Protein AF-A0A1M2VE51-F1 (afdb_monomer_lite)

Organism: Trametes pubescens (NCBI:txid154538)

Secondary structure (DSSP, 8-state):
-------------------PPP----------HHHHHHHHHHHHHHHHHHHHH--TT-----SHHHHHHHHHHH-EEEE---TTS-SS-TTT--STTHHHHHHHHHHHTTSSEEEEPPHHHHHHHHH-TTTT-SS--

Structure (mmCIF, N/CA/C/O backbone):
data_AF-A0A1M2VE51-F1
#
_entry.id   AF-A0A1M2VE51-F1
#
loop_
_atom_site.group_PDB
_atom_site.id
_atom_site.type_symbol
_atom_site.label_atom_id
_atom_site.label_alt_id
_atom_site.label_comp_id
_atom_site.label_asym_id
_atom_site.label_entity_id
_atom_site.label_seq_id
_atom_site.pdbx_PDB_ins_code
_atom_site.Cartn_x
_atom_site.Cartn_y
_atom_site.Cartn_z
_atom_site.occupancy
_atom_site.B_iso_or_equiv
_atom_site.auth_seq_id
_atom_site.auth_comp_id
_atom_site.auth_asym_id
_atom_site.auth_atom_id
_atom_site.pdbx_PDB_model_num
ATOM 1 N N . MET A 1 1 ? -47.971 -8.324 19.251 1.00 44.25 1 MET A N 1
ATOM 2 C CA . MET A 1 1 ? -47.796 -8.110 17.798 1.00 44.25 1 MET A CA 1
ATOM 3 C C . MET A 1 1 ? -46.684 -7.088 17.633 1.00 44.25 1 MET A C 1
ATOM 5 O O . MET A 1 1 ? -46.779 -6.024 18.227 1.00 44.25 1 MET A O 1
ATOM 9 N N . PHE A 1 2 ? -45.580 -7.482 16.996 1.00 44.16 2 PHE A N 1
ATOM 10 C CA . PHE A 1 2 ? -44.311 -6.748 16.991 1.00 44.16 2 PHE A CA 1
ATOM 11 C C . PHE A 1 2 ? -44.353 -5.501 16.099 1.00 44.16 2 PHE A C 1
ATOM 13 O O . PHE A 1 2 ? -44.972 -5.502 15.038 1.00 44.16 2 PHE A O 1
ATOM 20 N N . THR A 1 3 ? -43.687 -4.449 16.567 1.00 45.34 3 THR A N 1
ATOM 21 C CA . THR A 1 3 ? -43.517 -3.147 15.922 1.00 45.34 3 THR A CA 1
ATOM 22 C C . THR A 1 3 ? -42.524 -3.244 14.761 1.00 45.34 3 THR A C 1
ATOM 24 O O . THR A 1 3 ? -41.437 -3.798 14.907 1.00 45.34 3 THR A O 1
ATOM 27 N N . VAL A 1 4 ? -42.876 -2.685 13.603 1.00 50.59 4 VAL A N 1
ATOM 28 C CA . VAL A 1 4 ? -41.972 -2.542 12.452 1.00 50.59 4 VAL A CA 1
ATOM 29 C C . VAL A 1 4 ? -41.678 -1.061 12.235 1.00 50.59 4 VAL A C 1
ATOM 31 O O . VAL A 1 4 ? -42.538 -0.303 11.798 1.00 50.59 4 VAL A O 1
ATOM 34 N N . ASN A 1 5 ? -40.458 -0.648 12.579 1.00 50.38 5 ASN A N 1
ATOM 35 C CA . ASN A 1 5 ? -39.910 0.659 12.222 1.00 50.38 5 ASN A CA 1
ATOM 36 C C . ASN A 1 5 ? -39.322 0.587 10.801 1.00 50.38 5 ASN A C 1
ATOM 38 O O . ASN A 1 5 ? -38.525 -0.318 10.536 1.00 50.38 5 ASN A O 1
ATOM 42 N N . PRO A 1 6 ? -39.651 1.520 9.892 1.00 54.62 6 PRO A N 1
ATOM 43 C CA . PRO A 1 6 ? -39.027 1.572 8.578 1.00 54.62 6 PRO A CA 1
ATOM 44 C C . PRO A 1 6 ? -37.626 2.188 8.689 1.00 54.62 6 PRO A C 1
ATOM 46 O O . PRO A 1 6 ? -37.465 3.370 8.988 1.00 54.62 6 PRO A O 1
ATOM 49 N N . ILE A 1 7 ? -36.601 1.369 8.450 1.00 56.41 7 ILE A N 1
ATOM 50 C CA . ILE A 1 7 ? -35.212 1.813 8.312 1.00 56.41 7 ILE A CA 1
ATOM 51 C C . ILE A 1 7 ? -35.114 2.634 7.023 1.00 56.41 7 ILE A C 1
ATOM 53 O O . ILE A 1 7 ? -35.288 2.113 5.921 1.00 56.41 7 ILE A O 1
ATOM 57 N N . THR A 1 8 ? -34.859 3.932 7.162 1.00 45.72 8 THR A N 1
ATOM 58 C CA . THR A 1 8 ? -34.607 4.844 6.049 1.00 45.72 8 THR A CA 1
ATOM 59 C C . THR A 1 8 ? -33.234 4.552 5.444 1.00 45.72 8 THR A C 1
ATOM 61 O O . THR A 1 8 ? -32.192 4.671 6.087 1.00 45.72 8 THR A O 1
ATOM 64 N N . PHE A 1 9 ? -33.242 4.133 4.182 1.00 46.59 9 PHE A N 1
ATOM 65 C CA . PHE A 1 9 ? -32.053 3.844 3.389 1.00 46.59 9 PHE A CA 1
ATOM 66 C C . PHE A 1 9 ? -31.463 5.167 2.878 1.00 46.59 9 PHE A C 1
ATOM 68 O O . PHE A 1 9 ? -32.032 5.803 1.991 1.00 46.59 9 PHE A O 1
ATOM 75 N N . ILE A 1 10 ? -30.351 5.617 3.460 1.00 47.06 10 ILE A N 1
ATOM 76 C CA . ILE A 1 10 ? -29.622 6.803 2.994 1.00 47.06 10 ILE A CA 1
ATOM 77 C C . ILE A 1 10 ? -28.635 6.344 1.909 1.00 47.06 10 ILE A C 1
ATOM 79 O O . ILE A 1 10 ? -27.739 5.556 2.218 1.00 47.06 10 ILE A O 1
ATOM 83 N N . PRO A 1 11 ? -28.746 6.805 0.649 1.00 40.50 11 PRO A N 1
ATOM 84 C CA . PRO A 1 11 ? -27.745 6.495 -0.361 1.00 40.50 11 PRO A CA 1
ATOM 85 C C . PRO A 1 11 ? -26.461 7.276 -0.054 1.00 40.50 11 PRO A C 1
ATOM 87 O O . PRO A 1 11 ? -26.451 8.507 -0.061 1.00 40.50 11 PRO A O 1
ATOM 90 N N . VAL A 1 12 ? -25.367 6.566 0.235 1.00 43.16 12 VAL A N 1
ATOM 91 C CA . VAL A 1 12 ? -24.054 7.190 0.429 1.00 43.16 12 VAL A CA 1
ATOM 92 C C . VAL A 1 12 ? -23.512 7.622 -0.938 1.00 43.16 12 VAL A C 1
ATOM 94 O O . VAL A 1 12 ? -23.242 6.812 -1.823 1.00 43.16 12 VAL A O 1
ATOM 97 N N . THR A 1 13 ? -23.420 8.931 -1.147 1.00 39.41 13 THR A N 1
ATOM 98 C CA . THR A 1 13 ? -22.946 9.532 -2.394 1.00 39.41 13 THR A CA 1
ATOM 99 C C . THR A 1 13 ? -21.464 9.218 -2.598 1.00 39.41 13 THR A C 1
ATOM 101 O O . THR A 1 13 ? -20.611 9.652 -1.819 1.00 39.41 13 THR A O 1
ATOM 104 N N . ALA A 1 14 ? -21.142 8.484 -3.663 1.00 43.34 14 ALA A N 1
ATOM 105 C CA . ALA A 1 14 ? -19.775 8.249 -4.107 1.00 43.34 14 ALA A CA 1
ATOM 106 C C . ALA A 1 14 ? -19.155 9.564 -4.614 1.00 43.34 14 ALA A C 1
ATOM 108 O O . ALA A 1 14 ? -19.394 9.992 -5.740 1.00 43.34 14 ALA A O 1
ATOM 109 N N . GLN A 1 15 ? -18.356 10.224 -3.775 1.00 41.69 15 GLN A N 1
ATOM 110 C CA . GLN A 1 15 ? -17.509 11.339 -4.199 1.00 41.69 15 GLN A CA 1
ATOM 111 C C . GLN A 1 15 ? -16.144 10.796 -4.626 1.00 41.69 15 GLN A C 1
ATOM 113 O O . GLN A 1 15 ? -15.217 10.656 -3.826 1.00 41.69 15 GLN A O 1
ATOM 118 N N . THR A 1 16 ? -16.022 10.485 -5.915 1.00 39.88 16 THR A N 1
ATOM 119 C CA . THR A 1 16 ? -14.739 10.190 -6.558 1.00 39.88 16 THR A CA 1
ATOM 120 C C . THR A 1 16 ? -13.976 11.498 -6.762 1.00 39.88 16 THR A C 1
ATOM 122 O O . THR A 1 16 ? -14.048 12.133 -7.811 1.00 39.88 16 THR A O 1
ATOM 125 N N . LEU A 1 17 ? -13.219 11.912 -5.747 1.00 41.53 17 LEU A N 1
ATOM 126 C CA . LEU A 1 17 ? -12.169 12.917 -5.904 1.00 41.53 17 LEU A CA 1
ATOM 127 C C . LEU A 1 17 ? -10.994 12.287 -6.669 1.00 41.53 17 LEU A C 1
ATOM 129 O O . LEU A 1 17 ? -10.075 11.709 -6.083 1.00 41.53 17 LEU A O 1
ATOM 133 N N . VAL A 1 18 ? -11.033 12.400 -7.999 1.00 43.12 18 VAL A N 1
ATOM 134 C CA . VAL A 1 18 ? -9.879 12.212 -8.889 1.00 43.12 18 VAL A CA 1
ATOM 135 C C . VAL A 1 18 ? -8.866 13.330 -8.632 1.00 43.12 18 VAL A C 1
ATOM 137 O O . VAL A 1 18 ? -8.862 14.372 -9.282 1.00 43.12 18 VAL A O 1
ATOM 140 N N . VAL A 1 19 ? -8.007 13.146 -7.631 1.00 46.22 19 VAL A N 1
ATOM 141 C CA . VAL A 1 19 ? -6.907 14.080 -7.376 1.00 46.22 19 VAL A CA 1
ATOM 142 C C . VAL A 1 19 ? -5.724 13.696 -8.255 1.00 46.22 19 VAL A C 1
ATOM 144 O O . VAL A 1 19 ? -5.045 12.696 -8.019 1.00 46.22 19 VAL A O 1
ATOM 147 N N . ALA A 1 20 ? -5.482 14.529 -9.266 1.00 45.62 20 ALA A N 1
ATOM 148 C CA . ALA A 1 20 ? -4.293 14.489 -10.102 1.00 45.62 20 ALA A CA 1
ATOM 149 C C . ALA A 1 20 ? -3.013 14.566 -9.240 1.00 45.62 20 ALA A C 1
ATOM 151 O O . ALA A 1 20 ? -2.943 15.385 -8.315 1.00 45.62 20 ALA A O 1
ATOM 152 N N . PRO A 1 21 ? -1.979 13.754 -9.524 1.00 40.53 21 PRO A N 1
ATOM 153 C CA . PRO A 1 21 ? -0.742 13.787 -8.757 1.00 40.53 21 PRO A CA 1
ATOM 154 C C . PRO A 1 21 ? -0.071 15.162 -8.891 1.00 40.53 21 PRO A C 1
ATOM 156 O O . PRO A 1 21 ? 0.262 15.613 -9.989 1.00 40.53 21 PRO A O 1
ATOM 159 N N . LYS A 1 22 ? 0.122 15.844 -7.753 1.00 42.47 22 LYS A N 1
ATOM 160 C CA . LYS A 1 22 ? 0.858 17.111 -7.678 1.00 42.47 22 LYS A CA 1
ATOM 161 C C . LYS A 1 22 ? 2.290 16.907 -8.178 1.00 42.47 22 LYS A C 1
ATOM 163 O O . LYS A 1 22 ? 3.034 16.089 -7.646 1.00 42.47 22 LYS A O 1
ATOM 168 N N . LYS A 1 23 ? 2.678 17.726 -9.158 1.00 48.69 23 LYS A N 1
ATOM 169 C CA . LYS A 1 23 ? 4.064 17.965 -9.574 1.00 48.69 23 LYS A CA 1
ATOM 170 C C . LYS A 1 23 ? 4.901 18.386 -8.357 1.00 48.69 23 LYS A C 1
ATOM 172 O O . LYS A 1 23 ? 4.735 19.490 -7.848 1.00 48.69 23 LYS A O 1
ATOM 177 N N . SER A 1 24 ? 5.786 17.523 -7.870 1.00 45.06 24 SER A N 1
ATOM 178 C CA . SER A 1 24 ? 6.847 17.943 -6.952 1.00 45.06 24 SER A CA 1
ATOM 179 C C . SER A 1 24 ? 8.141 18.083 -7.745 1.00 45.06 24 SER A C 1
ATOM 181 O O . SER A 1 24 ? 8.775 17.090 -8.101 1.00 45.06 24 SER A O 1
ATOM 183 N N . CYS A 1 25 ? 8.496 19.328 -8.052 1.00 42.44 25 CYS A N 1
ATOM 184 C CA . CYS A 1 25 ? 9.831 19.689 -8.507 1.00 42.44 25 CYS A CA 1
ATOM 185 C C . CYS A 1 25 ? 10.816 19.678 -7.334 1.00 42.44 25 CYS A C 1
ATOM 187 O O . CYS A 1 25 ? 10.449 20.033 -6.216 1.00 42.44 25 CYS A O 1
ATOM 189 N N . GLY A 1 26 ? 12.080 19.396 -7.656 1.00 53.81 26 GLY A N 1
ATOM 190 C CA . GLY A 1 26 ? 13.223 19.919 -6.910 1.00 53.81 26 GLY A CA 1
ATOM 191 C C . GLY A 1 26 ? 13.991 18.898 -6.082 1.00 53.81 26 GLY A C 1
ATOM 192 O O . GLY A 1 26 ? 13.896 18.919 -4.866 1.00 53.81 26 GLY A O 1
ATOM 193 N N . CYS A 1 27 ? 14.787 18.051 -6.738 1.00 39.19 27 CYS A N 1
ATOM 194 C CA . CYS A 1 27 ? 16.170 17.786 -6.328 1.00 39.19 27 CYS A CA 1
ATOM 195 C C . CYS A 1 27 ? 16.890 17.052 -7.464 1.00 39.19 27 CYS A C 1
ATOM 197 O O . CYS A 1 27 ? 16.434 16.029 -7.970 1.00 39.19 27 CYS A O 1
ATOM 199 N N . SER A 1 28 ? 17.995 17.637 -7.909 1.00 57.66 28 SER A N 1
ATOM 200 C CA . SER A 1 28 ? 18.892 17.123 -8.937 1.00 57.66 28 SER A CA 1
ATOM 201 C C . SER A 1 28 ? 19.461 15.766 -8.529 1.00 57.66 28 SER A C 1
ATOM 203 O O . SER A 1 28 ? 20.253 15.688 -7.591 1.00 57.66 28 SER A O 1
ATOM 205 N N . CYS A 1 29 ? 19.099 14.696 -9.234 1.00 43.28 29 CYS A N 1
ATOM 206 C CA . CYS A 1 29 ? 19.774 13.412 -9.090 1.00 43.28 29 CYS A CA 1
ATOM 207 C C . CYS A 1 29 ? 19.972 12.805 -10.474 1.00 43.28 29 CYS A C 1
ATOM 209 O O . CYS A 1 29 ? 19.008 12.441 -11.147 1.00 43.28 29 CYS A O 1
ATOM 211 N N . SER A 1 30 ? 21.227 12.615 -10.860 1.00 52.97 30 SER A N 1
ATOM 212 C CA . SER A 1 30 ? 21.683 11.660 -11.873 1.00 52.97 30 SER A CA 1
ATOM 213 C C . SER A 1 30 ? 21.418 10.202 -11.437 1.00 52.97 30 SER A C 1
ATOM 215 O O . SER A 1 30 ? 22.242 9.316 -11.635 1.00 52.97 30 SER A O 1
ATOM 217 N N . GLY A 1 31 ? 20.273 9.943 -10.796 1.00 56.19 31 GLY A N 1
ATOM 218 C CA . GLY A 1 31 ? 19.838 8.614 -10.395 1.00 56.19 31 GLY A CA 1
ATOM 219 C C . GLY A 1 31 ? 19.398 7.842 -11.627 1.00 56.19 31 GLY A C 1
ATOM 220 O O . GLY A 1 31 ? 18.689 8.377 -12.486 1.00 56.19 31 GLY A O 1
ATOM 221 N N . ASN A 1 32 ? 19.820 6.581 -11.723 1.00 77.94 32 ASN A N 1
ATOM 222 C CA . ASN A 1 32 ? 19.435 5.694 -12.816 1.00 77.94 32 ASN A CA 1
ATOM 223 C C . ASN A 1 32 ? 17.897 5.703 -12.957 1.00 77.94 32 ASN A C 1
ATOM 225 O O . ASN A 1 32 ? 17.188 5.934 -11.976 1.00 77.94 32 ASN A O 1
ATOM 229 N N . ARG A 1 33 ? 17.343 5.442 -14.152 1.00 82.06 33 ARG A N 1
ATOM 230 C CA . ARG A 1 33 ? 15.884 5.525 -14.426 1.00 82.06 33 ARG A CA 1
ATOM 231 C C . ARG A 1 33 ? 15.024 4.841 -13.347 1.00 82.06 33 ARG A C 1
ATOM 233 O O . ARG A 1 33 ? 13.915 5.282 -13.061 1.00 82.06 33 ARG A O 1
ATOM 240 N N . ARG A 1 34 ? 15.573 3.799 -12.718 1.00 84.00 34 ARG A N 1
ATOM 241 C CA . ARG A 1 34 ? 15.007 3.083 -11.575 1.00 84.00 34 ARG A CA 1
ATOM 242 C C . ARG A 1 34 ? 14.779 3.962 -10.341 1.00 84.00 34 ARG A C 1
ATOM 244 O O . ARG A 1 34 ? 13.684 3.935 -9.787 1.00 84.00 34 ARG A O 1
ATOM 251 N N . ASP A 1 35 ? 15.777 4.735 -9.923 1.00 84.69 35 ASP A N 1
ATOM 252 C CA . ASP A 1 35 ? 15.703 5.596 -8.739 1.00 84.69 35 ASP A CA 1
ATOM 253 C C . ASP A 1 35 ? 14.682 6.709 -8.922 1.00 84.69 35 ASP A C 1
ATOM 255 O O . ASP A 1 35 ? 13.952 7.042 -7.986 1.00 84.69 35 ASP A O 1
ATOM 259 N N . ARG A 1 36 ? 14.578 7.234 -10.146 1.00 85.25 36 ARG A N 1
ATOM 260 C CA . ARG A 1 36 ? 13.553 8.212 -10.500 1.00 85.25 36 ARG A CA 1
ATOM 261 C C . ARG A 1 36 ? 12.149 7.624 -10.361 1.00 85.25 36 ARG A C 1
ATOM 263 O O . ARG A 1 36 ? 11.360 8.164 -9.592 1.00 85.25 36 ARG A O 1
ATOM 270 N N . CYS A 1 37 ? 11.868 6.482 -10.998 1.00 85.25 37 CYS A N 1
ATOM 271 C CA . CYS A 1 37 ? 10.568 5.811 -10.865 1.00 85.25 37 CYS A CA 1
ATOM 272 C C . CYS A 1 37 ? 10.244 5.458 -9.406 1.00 85.25 37 CYS A C 1
ATOM 274 O O . CYS A 1 37 ? 9.109 5.622 -8.966 1.00 85.25 37 CYS A O 1
ATOM 276 N N . ARG A 1 38 ? 11.244 5.017 -8.632 1.00 88.44 38 ARG A N 1
ATOM 277 C CA . ARG A 1 38 ? 11.094 4.722 -7.201 1.00 88.44 38 ARG A CA 1
ATOM 278 C C . ARG A 1 38 ? 10.687 5.963 -6.406 1.00 88.44 38 ARG A C 1
ATOM 280 O O . ARG A 1 38 ? 9.794 5.893 -5.564 1.00 88.44 38 ARG A O 1
ATOM 287 N N . THR A 1 39 ? 11.361 7.082 -6.653 1.00 88.62 39 THR A N 1
ATOM 288 C CA . THR A 1 39 ? 11.136 8.345 -5.940 1.00 88.62 39 THR A CA 1
ATOM 289 C C . THR A 1 39 ? 9.768 8.920 -6.283 1.00 88.62 39 THR A C 1
ATOM 291 O O . THR A 1 39 ? 9.024 9.293 -5.379 1.00 88.62 39 THR A O 1
ATOM 294 N N . GLU A 1 40 ? 9.405 8.913 -7.567 1.00 89.50 40 GLU A N 1
ATOM 295 C CA . GLU A 1 40 ? 8.095 9.350 -8.058 1.00 89.50 40 GLU A CA 1
ATOM 296 C C . GLU A 1 40 ? 6.964 8.500 -7.460 1.00 89.50 40 GLU A C 1
ATOM 298 O O . GLU A 1 40 ? 6.022 9.053 -6.893 1.00 89.50 40 GLU A O 1
ATOM 303 N N . LEU A 1 41 ? 7.089 7.166 -7.479 1.00 90.00 41 LEU A N 1
ATOM 304 C CA . LEU A 1 41 ? 6.095 6.267 -6.885 1.00 90.00 41 LEU A CA 1
ATOM 305 C C . LEU A 1 41 ? 5.952 6.485 -5.372 1.00 90.00 41 LEU A C 1
ATOM 307 O O . LEU A 1 41 ? 4.838 6.600 -4.860 1.00 90.00 41 LEU A O 1
ATOM 311 N N . ARG A 1 42 ? 7.074 6.596 -4.649 1.00 90.75 42 ARG A N 1
ATOM 312 C CA . ARG A 1 42 ? 7.067 6.858 -3.203 1.00 90.75 42 ARG A CA 1
ATOM 313 C C . ARG A 1 42 ? 6.395 8.188 -2.876 1.00 90.75 42 ARG A C 1
ATOM 315 O O . ARG A 1 42 ? 5.602 8.246 -1.938 1.00 90.75 42 ARG A O 1
ATOM 322 N N . ALA A 1 43 ? 6.716 9.240 -3.627 1.00 90.12 43 ALA A N 1
ATOM 323 C CA . ALA A 1 43 ? 6.122 10.557 -3.447 1.00 90.12 43 ALA A CA 1
ATOM 324 C C . ALA A 1 43 ? 4.616 10.531 -3.742 1.00 90.12 43 ALA A C 1
ATOM 326 O O . ALA A 1 43 ? 3.838 11.083 -2.966 1.00 90.12 43 ALA A O 1
ATOM 327 N N . ALA A 1 44 ? 4.196 9.834 -4.802 1.00 90.31 44 ALA A N 1
ATOM 328 C CA . ALA A 1 44 ? 2.792 9.708 -5.175 1.00 90.31 44 ALA A CA 1
ATOM 329 C C . ALA A 1 44 ? 1.974 8.957 -4.111 1.00 90.31 44 ALA A C 1
ATOM 331 O O . ALA A 1 44 ? 0.960 9.476 -3.643 1.00 90.31 44 ALA A O 1
ATOM 332 N N . MET A 1 45 ? 2.434 7.780 -3.674 1.00 91.00 45 MET A N 1
ATOM 333 C CA . MET A 1 45 ? 1.740 6.997 -2.645 1.00 91.00 45 MET A CA 1
ATOM 334 C C . MET A 1 45 ? 1.755 7.706 -1.290 1.00 91.00 45 MET A C 1
ATOM 336 O O . MET A 1 45 ? 0.714 7.853 -0.657 1.00 91.00 45 MET A O 1
ATOM 340 N N . GLY A 1 46 ? 2.916 8.202 -0.854 1.00 90.25 46 GLY A N 1
ATOM 341 C CA . GLY A 1 46 ? 3.036 8.924 0.413 1.00 90.25 46 GLY A CA 1
ATOM 342 C C . GLY A 1 46 ? 2.202 10.206 0.438 1.00 90.25 46 GLY A C 1
ATOM 343 O O . GLY A 1 46 ? 1.542 10.490 1.432 1.00 90.25 46 GLY A O 1
ATOM 344 N N . GLY A 1 47 ? 2.178 10.955 -0.666 1.00 90.69 47 GLY A N 1
ATOM 345 C CA . GLY A 1 47 ? 1.338 12.142 -0.811 1.00 90.69 47 GLY A CA 1
ATOM 346 C C . GLY A 1 47 ? -0.153 11.812 -0.761 1.00 90.69 47 GLY A C 1
ATOM 347 O O . GLY A 1 47 ? -0.898 12.490 -0.056 1.00 90.69 47 GLY A O 1
ATOM 348 N N . ASN A 1 48 ? -0.585 10.747 -1.444 1.00 91.75 48 ASN A N 1
ATOM 349 C CA . ASN A 1 48 ? -1.986 10.323 -1.435 1.00 91.75 48 ASN A CA 1
ATOM 350 C C . ASN A 1 48 ? -2.429 9.817 -0.054 1.00 91.75 48 ASN A C 1
ATOM 352 O O . ASN A 1 48 ? -3.521 10.158 0.391 1.00 91.75 48 ASN A O 1
ATOM 356 N N . LEU A 1 49 ? -1.560 9.085 0.653 1.00 90.94 49 LEU A N 1
ATOM 357 C CA . LEU A 1 49 ? -1.801 8.639 2.026 1.00 90.94 49 LEU A CA 1
ATOM 358 C C . LEU A 1 49 ? -2.013 9.830 2.968 1.00 90.94 49 LEU A C 1
ATOM 360 O O . LEU A 1 49 ? -3.023 9.885 3.662 1.00 90.94 49 LEU A O 1
ATOM 364 N N . LYS A 1 50 ? -1.097 10.807 2.955 1.00 92.81 50 LYS A N 1
ATOM 365 C CA . LYS A 1 50 ? -1.211 12.030 3.768 1.00 92.81 50 LYS A CA 1
ATOM 366 C C . LYS A 1 50 ? -2.487 12.797 3.451 1.00 92.81 50 LYS A C 1
ATOM 368 O O . LYS A 1 50 ? -3.202 13.221 4.351 1.00 92.81 50 LYS A O 1
ATOM 373 N N . GLN A 1 51 ? -2.795 12.937 2.165 1.00 90.44 51 GLN A N 1
ATOM 374 C CA . GLN A 1 51 ? -3.983 13.651 1.723 1.00 90.44 51 GLN A CA 1
ATOM 375 C C . GLN A 1 51 ? -5.275 12.967 2.178 1.00 90.44 51 GLN A C 1
ATOM 377 O O . GLN A 1 51 ? -6.170 13.641 2.676 1.00 90.44 51 GLN A O 1
ATOM 382 N N . ARG A 1 52 ? -5.382 11.645 2.009 1.00 90.19 52 ARG A N 1
ATOM 383 C CA . ARG A 1 52 ? -6.586 10.889 2.383 1.00 90.19 52 ARG A CA 1
ATOM 384 C C . ARG A 1 52 ? -6.729 10.714 3.889 1.00 90.19 52 ARG A C 1
ATOM 386 O O . ARG A 1 52 ? -7.850 10.684 4.381 1.00 90.19 52 ARG A O 1
ATOM 393 N N . SER A 1 53 ? -5.613 10.606 4.607 1.00 88.44 53 SER A N 1
ATOM 394 C CA . SER A 1 53 ? -5.619 10.516 6.064 1.00 88.44 53 SER A CA 1
ATOM 395 C C . SER A 1 53 ? -5.857 11.866 6.744 1.00 88.44 53 SER A C 1
ATOM 397 O O . SER A 1 53 ? -6.257 11.874 7.904 1.00 88.44 53 SER A O 1
ATOM 399 N N . GLY A 1 54 ? -5.509 12.982 6.101 1.00 88.81 54 GLY A N 1
ATOM 400 C CA . GLY A 1 54 ? -5.437 14.293 6.753 1.00 88.81 54 GLY A CA 1
ATOM 401 C C . GLY A 1 54 ? -4.245 14.471 7.707 1.00 88.81 54 GLY A C 1
ATOM 402 O O . GLY A 1 54 ? -4.081 15.553 8.260 1.00 88.81 54 GLY A O 1
ATOM 403 N N . ASP A 1 55 ? -3.397 13.451 7.885 1.00 87.94 55 ASP A N 1
ATOM 404 C CA . ASP A 1 55 ? -2.205 13.499 8.739 1.00 87.94 55 ASP A CA 1
ATOM 405 C C . ASP A 1 55 ? -0.962 13.824 7.875 1.00 87.94 55 ASP A C 1
ATOM 407 O O . ASP A 1 55 ? -0.555 12.996 7.046 1.00 87.94 55 ASP A O 1
ATOM 411 N N . PRO A 1 56 ? -0.341 15.013 8.025 1.00 87.19 56 PRO A N 1
ATOM 412 C CA . PRO A 1 56 ? 0.842 15.398 7.254 1.00 87.19 56 PRO A CA 1
ATOM 413 C C . PRO A 1 56 ? 2.080 14.553 7.588 1.00 87.19 56 PRO A C 1
ATOM 415 O O . PRO A 1 56 ? 3.002 14.477 6.765 1.00 87.19 56 PRO A O 1
ATOM 418 N N . ASP A 1 57 ? 2.091 13.878 8.738 1.00 86.69 57 ASP A N 1
ATOM 419 C CA . ASP A 1 57 ? 3.161 12.996 9.197 1.00 86.69 57 ASP A CA 1
ATOM 420 C C . ASP A 1 57 ? 2.892 11.520 8.888 1.00 86.69 57 ASP A C 1
ATOM 422 O O . ASP A 1 57 ? 3.731 10.664 9.191 1.00 86.69 57 ASP A O 1
ATOM 426 N N . ALA A 1 58 ? 1.782 11.205 8.207 1.00 87.81 58 ALA A N 1
ATOM 427 C CA . ALA A 1 58 ? 1.516 9.855 7.730 1.00 87.81 58 ALA A CA 1
ATOM 428 C C . ALA A 1 58 ? 2.655 9.372 6.817 1.00 87.81 58 ALA A C 1
ATOM 430 O O . ALA A 1 58 ? 3.046 10.020 5.837 1.00 87.81 58 ALA A O 1
ATOM 431 N N . ARG A 1 59 ? 3.205 8.201 7.145 1.00 88.31 59 ARG A N 1
ATOM 432 C CA . ARG A 1 59 ? 4.296 7.560 6.406 1.00 88.31 59 ARG A CA 1
ATOM 433 C C . ARG A 1 59 ? 3.920 6.123 6.100 1.00 88.31 59 ARG A C 1
ATOM 435 O O . ARG A 1 59 ? 3.463 5.404 6.982 1.00 88.31 59 ARG A O 1
ATOM 442 N N . MET A 1 60 ? 4.178 5.710 4.861 1.00 88.25 60 MET A N 1
ATOM 443 C CA . MET A 1 60 ? 3.978 4.328 4.440 1.00 88.25 60 MET A CA 1
ATOM 444 C C . MET A 1 60 ? 4.933 3.393 5.191 1.00 88.25 60 MET A C 1
ATOM 446 O O . MET A 1 60 ? 6.125 3.685 5.319 1.00 88.25 60 MET A O 1
ATOM 450 N N . ARG A 1 61 ? 4.405 2.262 5.653 1.00 90.00 61 ARG A N 1
ATOM 451 C CA . ARG A 1 61 ? 5.109 1.190 6.355 1.00 90.00 61 ARG A CA 1
ATOM 452 C C . ARG A 1 61 ? 4.855 -0.100 5.582 1.00 90.00 61 ARG A C 1
ATOM 454 O O . ARG A 1 61 ? 3.719 -0.366 5.204 1.00 90.00 61 ARG A O 1
ATOM 461 N N . TYR A 1 62 ? 5.925 -0.845 5.327 1.00 88.81 62 TYR A N 1
ATOM 462 C CA . TYR A 1 62 ? 5.916 -2.034 4.464 1.00 88.81 62 TYR A CA 1
ATOM 463 C C . TYR A 1 62 ? 6.124 -3.337 5.243 1.00 88.81 62 TYR A C 1
ATOM 465 O O . TYR A 1 62 ? 6.154 -4.404 4.650 1.00 88.81 62 TYR A O 1
ATOM 473 N N . THR A 1 63 ? 6.300 -3.258 6.563 1.00 89.31 63 THR A N 1
ATOM 474 C CA . THR A 1 63 ? 6.250 -4.438 7.430 1.00 89.31 63 THR A CA 1
ATOM 475 C C . THR A 1 63 ? 4.797 -4.802 7.698 1.00 89.31 63 THR A C 1
ATOM 477 O O . THR A 1 63 ? 3.942 -3.916 7.697 1.00 89.31 63 THR A O 1
ATOM 480 N N . VAL A 1 64 ? 4.527 -6.078 7.975 1.00 88.62 64 VAL A N 1
ATOM 481 C CA . VAL A 1 64 ? 3.174 -6.579 8.264 1.00 88.62 64 VAL A CA 1
ATOM 482 C C . VAL A 1 64 ? 2.525 -5.775 9.399 1.00 88.62 64 VAL A C 1
ATOM 484 O O . VAL A 1 64 ? 1.499 -5.125 9.195 1.00 88.62 64 VAL A O 1
ATOM 487 N N . ASP A 1 65 ? 3.189 -5.689 10.555 1.00 88.62 65 ASP A N 1
ATOM 488 C CA . ASP A 1 65 ? 2.685 -4.928 11.708 1.00 88.62 65 ASP A CA 1
ATOM 489 C C . ASP A 1 65 ? 2.582 -3.429 11.420 1.00 88.62 65 ASP A C 1
ATOM 491 O O . ASP A 1 65 ? 1.646 -2.743 11.836 1.00 88.62 65 ASP A O 1
ATOM 495 N N . GLY A 1 66 ? 3.555 -2.893 10.681 1.00 89.19 66 GLY A N 1
ATOM 496 C CA . GLY A 1 66 ? 3.587 -1.480 10.338 1.00 89.19 66 GLY A CA 1
ATOM 497 C C . GLY A 1 66 ? 2.432 -1.089 9.423 1.00 89.19 66 GLY A C 1
ATOM 498 O O . GLY A 1 66 ? 1.866 -0.007 9.583 1.00 89.19 66 GLY A O 1
ATOM 499 N N . TYR A 1 67 ? 2.077 -1.961 8.486 1.00 91.06 67 TYR A N 1
ATOM 500 C CA . TYR A 1 67 ? 0.957 -1.757 7.588 1.00 91.06 67 TYR A CA 1
ATOM 501 C C . TYR A 1 67 ? -0.381 -1.859 8.327 1.00 91.06 67 TYR A C 1
ATOM 503 O O . TYR A 1 67 ? -1.227 -0.981 8.166 1.00 91.06 67 TYR A O 1
ATOM 511 N N . ALA A 1 68 ? -0.539 -2.832 9.228 1.00 91.25 68 ALA A N 1
ATOM 512 C CA . ALA A 1 68 ? -1.723 -2.924 10.081 1.00 91.25 68 ALA A CA 1
ATOM 513 C C . ALA A 1 68 ? -1.937 -1.648 10.917 1.00 91.25 68 ALA A C 1
ATOM 515 O O . ALA A 1 68 ? -3.061 -1.170 11.054 1.00 91.25 68 ALA A O 1
ATOM 516 N N . VAL A 1 69 ? -0.865 -1.019 11.418 1.00 91.31 69 VAL A N 1
ATOM 517 C CA . VAL A 1 69 ? -0.962 0.291 12.093 1.00 91.31 69 VAL A CA 1
ATOM 518 C C . VAL A 1 69 ? -1.489 1.383 11.158 1.00 91.31 69 VAL A C 1
ATOM 520 O O . VAL A 1 69 ? -2.244 2.238 11.610 1.00 91.31 69 VAL A O 1
ATOM 523 N N . ILE A 1 70 ? -1.138 1.366 9.870 1.00 91.00 70 ILE A N 1
ATOM 524 C CA . ILE A 1 70 ? -1.673 2.329 8.894 1.00 91.00 70 ILE A CA 1
ATOM 525 C C . ILE A 1 70 ? -3.168 2.113 8.690 1.00 91.00 70 ILE A C 1
ATOM 527 O O . ILE A 1 70 ? -3.920 3.085 8.751 1.00 91.00 70 ILE A O 1
ATOM 531 N N . VAL A 1 71 ? -3.597 0.863 8.502 1.00 90.88 71 VAL A N 1
ATOM 532 C CA . VAL A 1 71 ? -5.017 0.522 8.335 1.00 90.88 71 VAL A CA 1
ATOM 533 C C . VAL A 1 71 ? -5.820 0.987 9.548 1.00 90.88 71 VAL A C 1
ATOM 535 O O . VAL A 1 71 ? -6.838 1.650 9.379 1.00 90.88 71 VAL A O 1
ATOM 538 N N . LYS A 1 72 ? -5.318 0.744 10.765 1.00 91.25 72 LYS A N 1
ATOM 539 C CA . LYS A 1 72 ? -5.981 1.146 12.016 1.00 91.25 72 LYS A CA 1
ATOM 540 C C . LYS A 1 72 ? -5.985 2.652 12.250 1.00 91.25 72 LYS A C 1
ATOM 542 O O . LYS A 1 72 ? -7.020 3.228 12.555 1.00 91.25 72 LYS A O 1
ATOM 547 N N . LYS A 1 73 ? -4.825 3.302 12.124 1.00 90.94 73 LYS A N 1
ATOM 548 C CA . LYS A 1 73 ? -4.664 4.724 12.462 1.00 90.94 73 LYS A CA 1
ATOM 549 C C . LYS A 1 73 ? -5.308 5.634 11.421 1.00 90.94 73 LYS A C 1
ATOM 551 O O . LYS A 1 73 ? -5.861 6.671 11.768 1.00 90.94 73 LYS A O 1
ATOM 556 N N . HIS A 1 74 ? -5.174 5.278 10.148 1.00 90.31 74 HIS A N 1
ATOM 557 C CA . HIS A 1 74 ? -5.557 6.141 9.037 1.00 90.31 74 HIS A CA 1
ATOM 558 C C . HIS A 1 74 ? -6.837 5.676 8.333 1.00 90.31 74 HIS A C 1
ATOM 560 O O . HIS A 1 74 ? -7.316 6.387 7.454 1.00 90.31 74 HIS A O 1
ATOM 566 N N . CYS A 1 75 ? -7.399 4.519 8.708 1.00 91.12 75 CYS A N 1
ATOM 567 C CA . CYS A 1 75 ? -8.590 3.923 8.094 1.00 91.12 75 CYS A CA 1
ATOM 568 C C . CYS A 1 75 ? -8.456 3.789 6.569 1.00 91.12 75 CYS A C 1
ATOM 570 O O . CYS A 1 75 ? -9.404 4.041 5.820 1.00 91.12 75 CYS A O 1
ATOM 572 N N . LEU A 1 76 ? -7.257 3.435 6.096 1.00 91.88 76 LEU A N 1
ATOM 573 C CA . LEU A 1 76 ? -6.934 3.299 4.677 1.00 91.88 76 LEU A CA 1
ATOM 574 C C . LEU A 1 76 ? -6.282 1.948 4.408 1.00 91.88 76 LEU A C 1
ATOM 576 O O . LEU A 1 76 ? -5.299 1.593 5.055 1.00 91.88 76 LEU A O 1
ATOM 580 N N . LYS A 1 77 ? -6.795 1.245 3.401 1.00 92.19 77 LYS A N 1
ATOM 581 C CA . LYS A 1 77 ? -6.220 0.013 2.862 1.00 92.19 77 LYS A CA 1
ATOM 582 C C . LYS A 1 77 ? -5.730 0.229 1.439 1.00 92.19 77 LYS A C 1
ATOM 584 O O . LYS A 1 77 ? -6.127 1.171 0.764 1.00 92.19 77 LYS A O 1
ATOM 589 N N . LEU A 1 78 ? -4.827 -0.624 0.992 1.00 92.25 78 LEU A N 1
ATOM 590 C CA . LEU A 1 78 ? -4.186 -0.561 -0.308 1.00 92.25 78 LEU A CA 1
ATOM 591 C C . LEU A 1 78 ? -4.723 -1.720 -1.134 1.00 92.25 78 LEU A C 1
ATOM 593 O O . LEU A 1 78 ? -4.570 -2.874 -0.747 1.00 92.25 78 LEU A O 1
ATOM 597 N N . VAL A 1 79 ? -5.354 -1.396 -2.253 1.00 91.50 79 VAL A N 1
ATOM 598 C CA . VAL A 1 79 ? 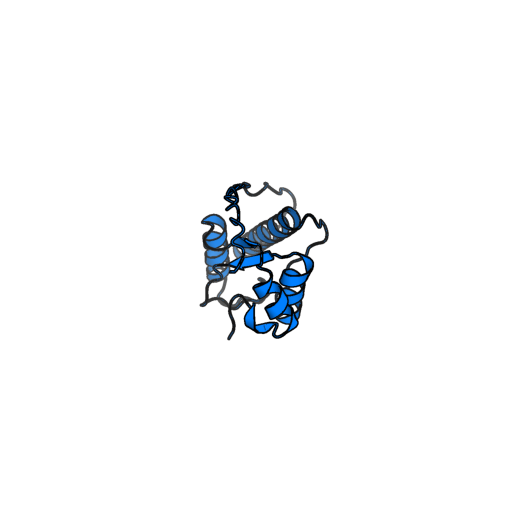-6.050 -2.361 -3.105 1.00 91.50 79 VAL A CA 1
ATOM 599 C C . VAL A 1 79 ? -5.348 -2.443 -4.449 1.00 91.50 79 VAL A C 1
ATOM 601 O O . VAL A 1 79 ? -4.873 -1.430 -4.959 1.00 91.50 79 VAL A O 1
ATOM 604 N N . GLY A 1 80 ? -5.276 -3.658 -4.999 1.00 89.81 80 GLY A N 1
ATOM 605 C CA . GLY A 1 80 ? -4.695 -3.922 -6.316 1.00 89.81 80 GLY A CA 1
ATOM 606 C C . GLY A 1 80 ? -3.168 -3.955 -6.337 1.00 89.81 80 GLY A C 1
ATOM 607 O O . GLY A 1 80 ? -2.536 -3.607 -7.334 1.00 89.81 80 GLY A O 1
ATOM 608 N N . TRP A 1 81 ? -2.553 -4.381 -5.231 1.00 90.81 81 TRP A N 1
ATOM 609 C CA . TRP A 1 81 ? -1.136 -4.725 -5.245 1.00 90.81 81 TRP A CA 1
ATOM 610 C C . TRP A 1 81 ? -0.892 -5.940 -6.146 1.00 90.81 81 TRP A C 1
ATOM 612 O O . TRP A 1 81 ? -1.613 -6.933 -6.089 1.00 90.81 81 TRP A O 1
ATOM 622 N N . LEU A 1 82 ? 0.134 -5.855 -6.992 1.00 89.44 82 LEU A N 1
ATOM 623 C CA . LEU A 1 82 ? 0.516 -6.922 -7.914 1.00 89.44 82 LEU A CA 1
ATOM 624 C C . LEU A 1 82 ? 1.046 -8.127 -7.120 1.00 89.44 82 LEU A C 1
ATOM 626 O O . LEU A 1 82 ? 2.067 -8.012 -6.444 1.00 89.44 82 LEU A O 1
ATOM 630 N N . SER A 1 83 ? 0.378 -9.280 -7.208 1.00 86.88 83 SER A N 1
ATOM 631 C CA . SER A 1 83 ? 0.718 -10.496 -6.443 1.00 86.88 83 SER A CA 1
ATOM 632 C C . SER A 1 83 ? 2.116 -11.045 -6.760 1.00 86.88 83 SER A C 1
ATOM 634 O O . SER A 1 83 ? 2.794 -11.612 -5.894 1.00 86.88 83 SER A O 1
ATOM 636 N N . ASP A 1 84 ? 2.596 -10.810 -7.982 1.00 86.31 84 ASP A N 1
ATOM 637 C CA . ASP A 1 84 ? 3.938 -11.188 -8.420 1.00 86.31 84 ASP A CA 1
ATOM 638 C C . ASP A 1 84 ? 5.052 -10.353 -7.765 1.00 86.31 84 ASP A C 1
ATOM 640 O O . ASP A 1 84 ? 6.196 -10.805 -7.693 1.00 86.31 84 ASP A O 1
ATOM 644 N N . ILE A 1 85 ? 4.724 -9.175 -7.223 1.00 86.50 85 ILE A N 1
ATOM 645 C CA . ILE A 1 85 ? 5.686 -8.262 -6.604 1.00 86.50 85 ILE A CA 1
ATOM 646 C C . ILE A 1 85 ? 5.537 -8.322 -5.079 1.00 86.50 85 ILE A C 1
ATOM 648 O O . ILE A 1 85 ? 4.452 -8.060 -4.551 1.00 86.50 85 ILE A O 1
ATOM 652 N N . PRO A 1 86 ? 6.610 -8.629 -4.329 1.00 87.25 86 PRO A N 1
ATOM 653 C CA . PRO A 1 86 ? 6.532 -8.672 -2.875 1.00 87.25 86 PRO A CA 1
ATOM 654 C C . PRO A 1 86 ? 6.165 -7.289 -2.317 1.00 87.25 86 PRO A C 1
ATOM 656 O O . PRO A 1 86 ? 6.646 -6.260 -2.801 1.00 87.25 86 PRO A O 1
ATOM 659 N N . PHE A 1 87 ? 5.300 -7.263 -1.302 1.00 87.69 87 PHE A N 1
ATOM 660 C CA . PHE A 1 87 ? 4.962 -6.035 -0.587 1.00 87.69 87 PHE A CA 1
ATOM 661 C C . PHE A 1 87 ? 6.107 -5.675 0.362 1.00 87.69 87 PHE A C 1
ATOM 663 O O . PHE A 1 87 ? 6.117 -6.030 1.534 1.00 87.69 87 PHE A O 1
ATOM 670 N N . THR A 1 88 ? 7.126 -5.020 -0.180 1.00 87.25 88 THR A N 1
ATOM 671 C CA . THR A 1 88 ? 8.294 -4.559 0.570 1.00 87.25 88 THR A CA 1
ATOM 672 C C . THR A 1 88 ? 8.593 -3.109 0.234 1.00 87.25 88 THR A C 1
ATOM 674 O O . THR A 1 88 ? 7.991 -2.495 -0.654 1.00 87.25 88 THR A O 1
ATOM 677 N N . HIS A 1 89 ? 9.531 -2.523 0.971 1.00 86.06 89 HIS A N 1
ATOM 678 C CA . HIS A 1 89 ? 10.011 -1.193 0.655 1.00 86.06 89 HIS A CA 1
ATOM 679 C C . HIS A 1 89 ? 10.603 -1.180 -0.765 1.00 86.06 89 HIS A C 1
ATOM 681 O O . HIS A 1 89 ? 11.345 -2.079 -1.143 1.00 86.06 89 HIS A O 1
ATOM 687 N N . PHE A 1 90 ? 10.328 -0.144 -1.565 1.00 83.81 90 PHE A N 1
ATOM 688 C CA . PHE A 1 90 ? 10.694 -0.138 -2.994 1.00 83.81 90 PHE A CA 1
ATOM 689 C C . PHE A 1 90 ? 12.195 -0.305 -3.298 1.00 83.81 90 PHE A C 1
ATOM 691 O O . PHE A 1 90 ? 12.560 -0.640 -4.424 1.00 83.81 90 PHE A O 1
ATOM 698 N N . SER A 1 91 ? 13.066 -0.019 -2.325 1.00 80.50 91 SER A N 1
ATOM 699 C CA . SER A 1 91 ? 14.510 -0.288 -2.423 1.00 80.50 91 SER A CA 1
ATOM 700 C C . SER A 1 91 ? 14.829 -1.781 -2.477 1.00 80.50 91 SER A C 1
ATOM 702 O O . SER A 1 91 ? 15.795 -2.165 -3.127 1.00 80.50 91 SER A O 1
ATOM 704 N N . ASP A 1 92 ? 14.006 -2.592 -1.819 1.00 84.31 92 ASP A N 1
ATOM 705 C CA . ASP A 1 92 ? 14.253 -4.010 -1.557 1.00 84.31 92 ASP A CA 1
ATOM 706 C C . ASP A 1 92 ? 13.577 -4.901 -2.607 1.00 84.31 92 ASP A C 1
ATOM 708 O O . ASP A 1 92 ? 13.759 -6.116 -2.625 1.00 84.31 92 ASP A O 1
ATOM 712 N N . ILE A 1 93 ? 12.795 -4.306 -3.514 1.00 84.75 93 ILE A N 1
ATOM 713 C CA . ILE A 1 93 ? 12.179 -5.018 -4.633 1.00 84.75 93 ILE A CA 1
ATOM 714 C C . ILE A 1 93 ? 13.286 -5.473 -5.592 1.00 84.75 93 ILE A C 1
ATOM 716 O O . ILE A 1 93 ? 13.988 -4.658 -6.190 1.00 84.75 93 ILE A O 1
ATOM 720 N N . LEU A 1 94 ? 13.445 -6.782 -5.762 1.00 81.75 94 LEU A N 1
ATOM 721 C CA . LEU A 1 94 ? 14.392 -7.376 -6.711 1.00 81.75 94 LEU A CA 1
ATOM 722 C C . LEU A 1 94 ? 13.835 -7.343 -8.148 1.00 81.75 94 LEU A C 1
ATOM 724 O O . LEU A 1 94 ? 12.656 -7.078 -8.350 1.00 81.75 94 LEU A O 1
ATOM 728 N N . GLY A 1 95 ? 14.673 -7.598 -9.160 1.00 79.06 95 GLY A N 1
ATOM 729 C CA . GLY A 1 95 ? 14.227 -7.659 -10.567 1.00 79.06 95 GLY A CA 1
ATOM 730 C C . GLY A 1 95 ? 14.411 -6.370 -11.382 1.00 79.06 95 GLY A C 1
ATOM 731 O O . GLY A 1 95 ? 13.805 -6.198 -12.437 1.00 79.06 95 GLY A O 1
ATOM 732 N N . GLY A 1 96 ? 15.263 -5.449 -10.925 1.00 84.62 96 GLY A N 1
ATOM 733 C CA . GLY A 1 96 ? 15.613 -4.257 -11.700 1.00 84.62 96 GLY A CA 1
ATOM 734 C C . GLY A 1 96 ? 14.529 -3.174 -11.685 1.00 84.62 96 GLY A C 1
ATOM 735 O O . GLY A 1 96 ? 13.867 -2.938 -10.678 1.00 84.62 96 GLY A O 1
ATOM 736 N N . ILE A 1 97 ? 14.395 -2.451 -12.799 1.00 85.81 97 ILE A N 1
ATOM 737 C CA . ILE A 1 97 ? 13.432 -1.346 -12.943 1.00 85.81 97 ILE A CA 1
ATOM 738 C C . ILE A 1 97 ? 12.002 -1.821 -13.234 1.00 85.81 97 ILE A C 1
ATOM 740 O O . ILE A 1 97 ? 11.050 -1.091 -12.960 1.00 85.81 97 ILE A O 1
ATOM 744 N N . GLU A 1 98 ? 11.842 -3.023 -13.785 1.00 88.25 98 GLU A N 1
ATOM 745 C CA . GLU A 1 98 ? 10.573 -3.473 -14.359 1.00 88.25 98 GLU A CA 1
ATOM 746 C C . GLU A 1 98 ? 9.445 -3.622 -13.323 1.00 88.25 98 GLU A C 1
ATOM 748 O O . GLU A 1 98 ? 8.372 -3.054 -13.538 1.00 88.25 98 GLU A O 1
ATOM 753 N N . PRO A 1 99 ? 9.667 -4.233 -12.141 1.00 90.31 99 PRO A N 1
ATOM 754 C CA . PRO A 1 99 ? 8.630 -4.317 -11.110 1.00 90.31 99 PRO A CA 1
ATOM 755 C C . PRO A 1 99 ? 8.172 -2.937 -10.619 1.00 90.31 99 PRO A C 1
ATOM 757 O O . PRO A 1 99 ? 6.981 -2.684 -10.446 1.00 90.31 99 PRO A O 1
ATOM 760 N N . ILE A 1 100 ? 9.112 -1.997 -10.470 1.00 89.31 100 ILE A N 1
ATOM 761 C CA . ILE A 1 100 ? 8.812 -0.623 -10.044 1.00 89.31 100 ILE A CA 1
ATOM 762 C C . ILE A 1 100 ? 7.979 0.096 -11.113 1.00 89.31 100 ILE A C 1
ATOM 764 O O . ILE A 1 100 ? 7.020 0.791 -10.782 1.00 89.31 100 ILE A O 1
ATOM 768 N N . LYS A 1 101 ? 8.296 -0.093 -12.400 1.00 89.88 101 LYS A N 1
ATOM 769 C CA . LYS A 1 101 ? 7.498 0.447 -13.512 1.00 89.88 101 LYS A CA 1
ATOM 770 C C . LYS A 1 101 ? 6.093 -0.134 -13.566 1.00 89.88 101 LYS A C 1
ATOM 772 O O . LYS A 1 101 ? 5.157 0.614 -13.852 1.00 89.88 101 LYS A O 1
ATOM 777 N N . ARG A 1 102 ? 5.935 -1.432 -13.299 1.00 92.38 102 ARG A N 1
ATOM 778 C CA . ARG A 1 102 ? 4.622 -2.085 -13.252 1.00 92.38 102 ARG A CA 1
ATOM 779 C C . ARG A 1 102 ? 3.774 -1.525 -12.116 1.00 92.38 102 ARG A C 1
ATOM 781 O O . ARG A 1 102 ? 2.661 -1.086 -12.386 1.00 92.38 102 ARG A O 1
ATOM 788 N N . LEU A 1 103 ? 4.328 -1.405 -10.905 1.00 91.69 103 LEU A N 1
ATOM 789 C CA . LEU A 1 103 ? 3.648 -0.743 -9.782 1.00 91.69 103 LEU A CA 1
ATOM 790 C C . LEU A 1 103 ? 3.285 0.709 -10.106 1.00 91.69 103 LEU A C 1
ATOM 792 O O . LEU A 1 103 ? 2.168 1.146 -9.850 1.00 91.69 103 LEU A O 1
ATOM 796 N N . HIS A 1 104 ? 4.208 1.457 -10.712 1.00 89.75 104 HIS A N 1
ATOM 797 C CA . HIS A 1 104 ? 3.961 2.843 -11.098 1.00 89.75 104 HIS A CA 1
ATOM 798 C C . HIS A 1 104 ? 2.869 2.968 -12.168 1.00 89.75 104 HIS A C 1
ATOM 800 O O . HIS A 1 104 ? 2.039 3.873 -12.113 1.00 89.75 104 HIS A O 1
ATOM 806 N N . THR A 1 105 ? 2.837 2.047 -13.131 1.00 91.06 105 THR A N 1
ATOM 807 C CA . THR A 1 105 ? 1.784 1.982 -14.149 1.00 91.06 105 THR A CA 1
ATOM 808 C C . THR A 1 105 ? 0.438 1.634 -13.525 1.00 91.06 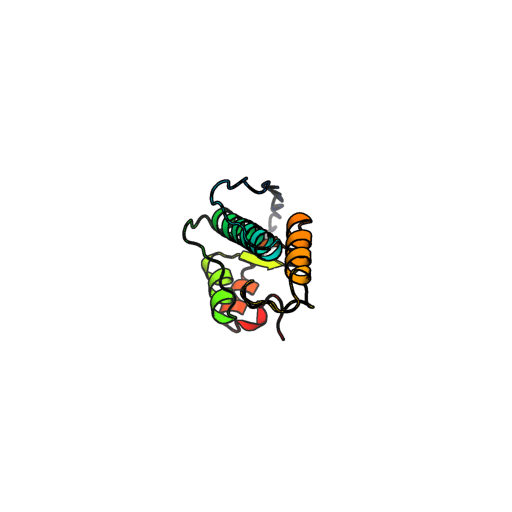105 THR A C 1
ATOM 810 O O . THR A 1 105 ? -0.526 2.346 -13.786 1.00 91.06 105 THR A O 1
ATOM 813 N N . ALA A 1 106 ? 0.379 0.616 -12.662 1.00 92.12 106 ALA A N 1
ATOM 814 C CA . ALA A 1 106 ? -0.837 0.236 -11.944 1.00 92.12 106 ALA A CA 1
ATOM 815 C C . ALA A 1 106 ? -1.371 1.400 -11.093 1.00 92.12 106 ALA A C 1
ATOM 817 O O . ALA A 1 106 ? -2.561 1.703 -11.127 1.00 92.12 106 ALA A O 1
ATOM 818 N N . TRP A 1 107 ? -0.482 2.131 -10.411 1.00 92.62 107 TRP A N 1
ATOM 819 C CA . TRP A 1 107 ? -0.846 3.336 -9.661 1.00 92.62 107 TRP A CA 1
ATOM 820 C C . TRP A 1 107 ? -1.454 4.415 -10.562 1.00 92.62 107 TRP A C 1
ATOM 822 O O . TRP A 1 107 ? -2.520 4.956 -10.277 1.00 92.62 107 TRP A O 1
ATOM 832 N N . ARG A 1 108 ? -0.802 4.717 -11.692 1.00 90.88 108 ARG A N 1
ATOM 833 C CA . ARG A 1 108 ? -1.286 5.718 -12.656 1.00 90.88 108 ARG A CA 1
ATOM 834 C C . ARG A 1 108 ? -2.605 5.336 -13.319 1.00 90.88 108 ARG A C 1
ATOM 836 O O . ARG A 1 108 ? -3.357 6.226 -13.697 1.00 90.88 108 ARG A O 1
ATOM 843 N N . LYS A 1 109 ? -2.857 4.040 -13.490 1.00 92.06 109 LYS A N 1
ATOM 844 C CA . LYS A 1 109 ? -4.108 3.507 -14.034 1.00 92.06 109 LYS A CA 1
ATOM 845 C C . LYS A 1 109 ? -5.220 3.389 -12.990 1.00 92.06 109 LYS A C 1
ATOM 847 O O . LYS A 1 109 ? -6.314 2.979 -13.349 1.00 92.06 109 LYS A O 1
ATOM 852 N N . HIS A 1 110 ? -4.954 3.739 -11.728 1.00 90.31 110 HIS A N 1
ATOM 853 C CA . HIS A 1 110 ? -5.860 3.495 -10.602 1.00 90.31 110 HIS A CA 1
ATOM 854 C C . HIS A 1 110 ? -6.212 2.010 -10.406 1.00 90.31 110 HIS A C 1
ATOM 856 O O . HIS A 1 110 ? -7.232 1.688 -9.810 1.00 90.31 110 HIS A O 1
ATOM 862 N N . GLU A 1 111 ? -5.350 1.104 -10.872 1.00 91.44 111 GLU A N 1
ATOM 863 C CA . GLU A 1 111 ? -5.419 -0.327 -10.560 1.00 91.44 111 GLU A CA 1
ATOM 864 C C . GLU A 1 111 ? -4.825 -0.592 -9.171 1.00 91.44 111 GLU A C 1
ATOM 866 O O . GLU A 1 111 ? -5.315 -1.457 -8.462 1.00 91.44 111 GLU A O 1
ATOM 871 N N . LEU A 1 112 ? -3.826 0.201 -8.761 1.00 92.69 112 LEU A N 1
ATOM 872 C CA . LEU A 1 112 ? -3.283 0.244 -7.402 1.00 92.69 112 LEU A CA 1
ATOM 873 C C . LEU A 1 112 ? -3.669 1.573 -6.743 1.00 92.69 112 LEU A C 1
ATOM 875 O O . LEU A 1 112 ? -3.269 2.635 -7.221 1.00 92.69 112 LEU A O 1
ATOM 879 N N . TYR A 1 113 ? -4.419 1.537 -5.643 1.00 92.06 113 TYR A N 1
ATOM 880 C CA . TYR A 1 113 ? -4.907 2.752 -4.982 1.00 92.06 113 TYR A CA 1
ATOM 881 C C . TYR A 1 113 ? -5.185 2.543 -3.491 1.00 92.06 113 TYR A C 1
ATOM 883 O O . TYR A 1 113 ? -5.311 1.417 -3.011 1.00 92.06 113 TYR A O 1
ATOM 891 N N . PHE A 1 114 ? -5.285 3.649 -2.747 1.00 92.38 114 PHE A N 1
ATOM 892 C CA . PHE A 1 114 ? -5.794 3.616 -1.377 1.00 92.38 114 PHE A CA 1
ATOM 893 C C . PHE A 1 114 ? -7.320 3.668 -1.369 1.00 92.38 114 PHE A C 1
ATOM 895 O O . PHE A 1 114 ? -7.919 4.593 -1.920 1.00 92.38 114 PHE A O 1
ATOM 902 N N . GLU A 1 115 ? -7.939 2.727 -0.677 1.00 92.12 115 GLU A N 1
ATOM 903 C CA . GLU A 1 115 ? -9.366 2.676 -0.382 1.00 92.12 115 GLU A CA 1
ATOM 904 C C . GLU A 1 115 ? -9.600 2.940 1.112 1.00 92.12 115 GLU A C 1
ATOM 906 O O . GLU A 1 115 ? -8.701 2.743 1.931 1.00 92.12 115 GLU A O 1
ATOM 911 N N . ARG A 1 116 ? -10.796 3.404 1.491 1.00 91.50 116 ARG A N 1
ATOM 912 C CA . ARG A 1 116 ? -11.173 3.469 2.909 1.00 91.50 116 ARG A CA 1
ATOM 913 C C . ARG A 1 116 ? -11.294 2.052 3.466 1.00 91.50 116 ARG A C 1
ATOM 915 O O . ARG A 1 116 ? -11.961 1.210 2.873 1.00 91.50 116 ARG A O 1
ATOM 922 N N . ALA A 1 117 ? -10.645 1.809 4.598 1.00 91.38 117 ALA A N 1
ATOM 923 C CA . ALA A 1 117 ? -10.783 0.566 5.338 1.00 91.38 117 ALA A CA 1
ATOM 924 C C . ALA A 1 117 ? -12.180 0.502 5.969 1.00 91.38 117 ALA 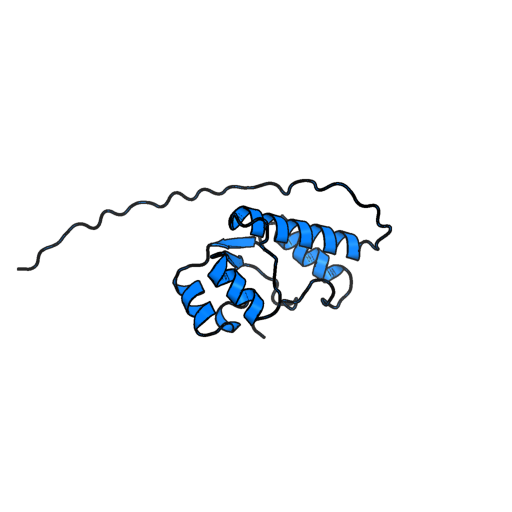A C 1
ATOM 926 O O . ALA A 1 117 ? -12.679 1.498 6.502 1.00 91.38 117 ALA A O 1
ATOM 927 N N . THR A 1 118 ? -12.811 -0.665 5.894 1.00 92.25 118 THR A N 1
ATOM 928 C CA . THR A 1 118 ? -14.067 -0.936 6.596 1.00 92.25 118 THR A CA 1
ATOM 929 C C . THR A 1 118 ? -13.803 -1.167 8.091 1.00 92.25 118 THR A C 1
ATOM 931 O O . THR A 1 118 ? -12.669 -1.457 8.478 1.00 92.25 118 THR A O 1
ATOM 934 N N . PRO A 1 119 ? -14.824 -1.074 8.963 1.00 90.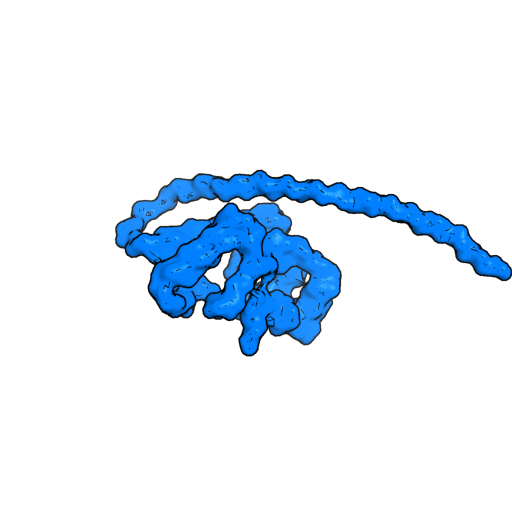62 119 PRO A N 1
ATOM 935 C CA . PRO A 1 119 ? -14.667 -1.433 10.374 1.00 90.62 119 PRO A CA 1
ATOM 936 C C . PRO A 1 119 ? -14.168 -2.871 10.569 1.00 90.62 119 PRO A C 1
ATOM 938 O O . PRO A 1 119 ? -13.395 -3.136 11.484 1.00 90.62 119 PRO A O 1
ATOM 941 N N . GLU A 1 120 ? -14.567 -3.783 9.678 1.00 90.00 120 GLU A N 1
ATOM 942 C CA . GLU A 1 120 ? -14.087 -5.163 9.666 1.00 90.00 120 GLU A CA 1
ATOM 943 C C . GLU A 1 120 ? -12.595 -5.240 9.326 1.00 90.00 120 GLU A C 1
ATOM 945 O O . GLU A 1 120 ? -11.854 -5.919 10.028 1.00 90.00 120 GLU A O 1
ATOM 950 N N . ASP A 1 121 ? -12.127 -4.492 8.320 1.00 89.38 121 ASP A N 1
ATOM 951 C CA . ASP A 1 121 ? -10.697 -4.406 7.988 1.00 89.38 121 ASP A CA 1
ATOM 952 C C . ASP A 1 121 ? -9.876 -3.901 9.191 1.00 89.38 121 ASP A C 1
ATOM 954 O O . ASP A 1 121 ? -8.786 -4.398 9.463 1.00 89.38 121 ASP A O 1
ATOM 958 N N . ILE A 1 122 ? -10.399 -2.931 9.947 1.00 90.56 122 ILE A N 1
ATOM 959 C CA . ILE A 1 122 ? -9.731 -2.390 11.141 1.00 90.56 122 ILE A CA 1
ATOM 960 C C . ILE A 1 122 ? -9.673 -3.444 12.255 1.00 90.56 122 ILE A C 1
ATOM 962 O O . ILE A 1 122 ? -8.601 -3.674 12.814 1.00 90.56 122 ILE A O 1
ATOM 966 N N . ALA A 1 123 ? -10.788 -4.124 12.538 1.00 91.00 123 ALA A N 1
ATOM 967 C CA . ALA A 1 123 ? -10.834 -5.205 13.524 1.00 91.00 123 ALA A CA 1
ATOM 968 C C . ALA A 1 123 ? -9.916 -6.378 13.131 1.00 91.00 123 ALA A C 1
ATOM 970 O O . ALA A 1 123 ? -9.220 -6.954 13.969 1.00 91.00 123 ALA A O 1
ATOM 971 N N . ASN A 1 124 ? -9.855 -6.696 11.839 1.00 88.56 124 ASN A N 1
ATOM 972 C CA . ASN A 1 124 ? -8.944 -7.688 11.283 1.00 88.56 124 ASN A CA 1
ATOM 973 C C . ASN A 1 124 ? -7.482 -7.264 11.456 1.00 88.56 124 ASN A C 1
ATOM 975 O O . ASN A 1 124 ? -6.685 -8.066 11.924 1.00 88.56 124 ASN A O 1
ATOM 979 N N . ALA A 1 125 ? -7.134 -5.997 11.213 1.00 89.88 125 ALA A N 1
ATOM 980 C CA . ALA A 1 125 ? -5.790 -5.468 11.466 1.00 89.88 125 ALA A CA 1
ATOM 981 C C . ALA A 1 125 ? -5.388 -5.466 12.957 1.00 89.88 125 ALA A C 1
ATOM 983 O O . ALA A 1 125 ? -4.199 -5.380 13.285 1.00 89.88 125 ALA A O 1
ATOM 984 N N . GLU A 1 126 ? -6.353 -5.486 13.878 1.00 88.81 126 GLU A N 1
ATOM 985 C CA . GLU A 1 126 ? -6.101 -5.648 15.315 1.00 88.81 126 GLU A CA 1
ATOM 986 C C . GLU A 1 126 ? -5.877 -7.105 15.697 1.00 88.81 126 GLU A C 1
ATOM 988 O O . GLU A 1 126 ? -4.940 -7.399 16.437 1.00 88.81 126 GLU A O 1
ATOM 993 N N . ARG A 1 127 ? -6.721 -8.002 15.180 1.00 90.88 127 ARG A N 1
ATOM 994 C CA . ARG A 1 127 ? -6.693 -9.430 15.502 1.00 90.88 127 ARG A CA 1
ATOM 995 C C . ARG A 1 127 ? -5.554 -10.172 14.807 1.00 90.88 127 ARG A C 1
ATOM 997 O O . ARG A 1 127 ? -4.879 -10.976 15.438 1.00 90.88 127 ARG A O 1
ATOM 1004 N N . ASP A 1 128 ? -5.391 -9.938 13.511 1.00 90.25 128 ASP A N 1
ATOM 1005 C CA . ASP A 1 128 ? -4.430 -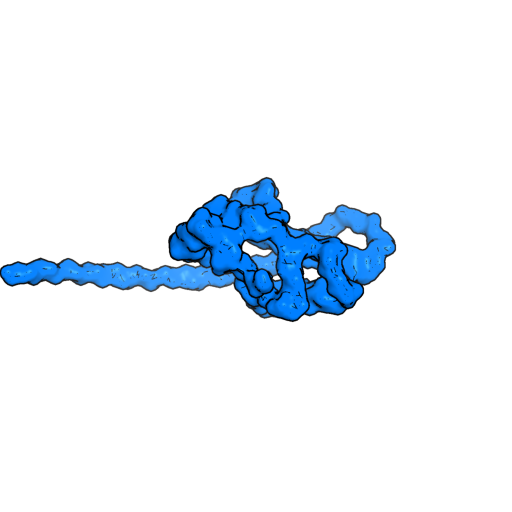10.612 12.645 1.00 90.25 128 ASP A CA 1
ATOM 1006 C C . ASP A 1 128 ? -3.886 -9.638 11.580 1.00 90.25 128 ASP A C 1
ATOM 1008 O O . ASP A 1 128 ? -4.497 -9.450 10.523 1.00 90.25 128 ASP A O 1
ATOM 1012 N N . PRO A 1 129 ? -2.715 -9.026 11.817 1.00 88.12 129 PRO A N 1
ATOM 1013 C CA . PRO A 1 129 ? -2.064 -8.126 10.868 1.00 88.12 129 PRO A CA 1
ATOM 1014 C C . PRO A 1 129 ? -1.840 -8.706 9.460 1.00 88.12 129 PRO A C 1
ATOM 1016 O O . PRO A 1 129 ? -1.788 -7.936 8.498 1.00 88.12 129 PRO A O 1
ATOM 1019 N N . LEU A 1 130 ? -1.714 -10.032 9.309 1.00 89.00 130 LEU A N 1
ATOM 1020 C CA . LEU A 1 130 ? -1.535 -10.671 7.998 1.00 89.00 130 LEU A CA 1
ATOM 1021 C C . LEU A 1 130 ? -2.822 -10.661 7.169 1.00 89.00 130 LEU A C 1
ATOM 1023 O O . LEU A 1 130 ? -2.750 -10.587 5.943 1.00 89.00 130 LEU A O 1
ATOM 1027 N N . SER A 1 131 ? -3.989 -10.675 7.814 1.00 86.56 131 SER A N 1
ATOM 1028 C CA . SER A 1 131 ? -5.290 -10.705 7.132 1.00 86.56 131 SER A CA 1
ATOM 1029 C C . SER A 1 131 ? -5.566 -9.457 6.284 1.00 86.56 131 SER A C 1
ATOM 1031 O O . SER A 1 131 ? -6.254 -9.533 5.269 1.00 86.56 131 SER A O 1
ATOM 1033 N N . VAL A 1 132 ? -4.990 -8.314 6.666 1.00 85.00 132 VAL A N 1
ATOM 1034 C CA . VAL A 1 132 ? -5.096 -7.048 5.922 1.00 85.00 132 VAL A CA 1
ATOM 1035 C C . VAL A 1 132 ? -3.918 -6.808 4.982 1.00 85.00 132 VAL A C 1
ATOM 1037 O O . VAL A 1 132 ? -3.841 -5.762 4.340 1.00 85.00 132 VAL A O 1
ATOM 1040 N N . HIS A 1 133 ? -2.967 -7.739 4.913 1.00 86.69 133 HIS A N 1
ATOM 1041 C CA . HIS A 1 133 ? -1.759 -7.568 4.124 1.00 86.69 133 HIS A CA 1
ATOM 1042 C C . HIS A 1 133 ? -2.090 -7.553 2.616 1.00 86.69 133 HIS A C 1
ATOM 1044 O O . HIS A 1 133 ? -2.817 -8.427 2.150 1.00 86.69 133 HIS A O 1
ATOM 1050 N N . PRO A 1 134 ? -1.541 -6.623 1.807 1.00 82.56 134 PRO A N 1
ATOM 1051 C CA . PRO A 1 134 ? -1.885 -6.532 0.380 1.00 82.56 134 PRO A CA 1
ATOM 1052 C C . PRO A 1 134 ? -1.409 -7.717 -0.472 1.00 82.56 134 PRO A C 1
ATOM 1054 O O . PRO A 1 134 ? -1.888 -7.912 -1.585 1.00 82.56 134 PRO A O 1
ATOM 1057 N N . ASN A 1 135 ? -0.423 -8.472 0.015 1.00 84.25 135 ASN A N 1
ATOM 1058 C CA . ASN A 1 135 ? 0.121 -9.656 -0.651 1.00 84.25 135 ASN A CA 1
ATOM 1059 C C . ASN A 1 135 ? 0.583 -10.677 0.403 1.00 84.25 135 ASN A C 1
ATOM 1061 O O . ASN A 1 135 ? 1.779 -10.713 0.711 1.00 84.25 135 ASN A O 1
ATOM 1065 N N . PRO A 1 136 ? -0.335 -11.383 1.089 1.00 70.56 136 PRO A N 1
ATOM 1066 C CA . PRO A 1 136 ? 0.044 -12.387 2.077 1.00 70.56 136 PRO A CA 1
ATOM 1067 C C . PRO A 1 136 ? 0.746 -13.537 1.343 1.00 70.56 136 PRO A C 1
ATOM 1069 O O . PRO A 1 136 ? 0.227 -14.052 0.352 1.00 70.56 136 PRO A O 1
ATOM 1072 N N . ARG A 1 137 ? 1.955 -13.884 1.783 1.00 61.28 137 ARG A N 1
ATOM 1073 C CA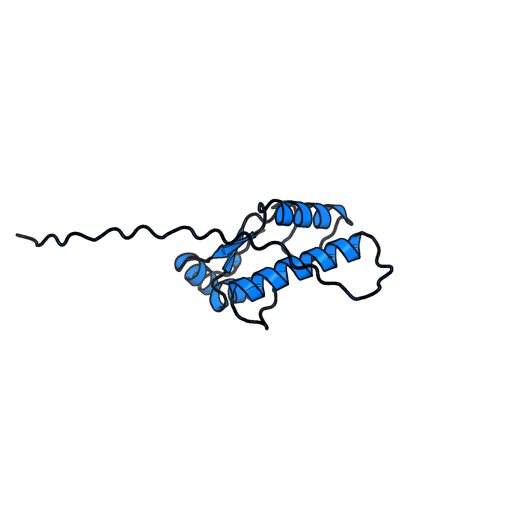 . ARG A 1 137 ? 2.729 -15.019 1.272 1.00 61.28 137 ARG A CA 1
ATOM 1074 C C . ARG A 1 137 ? 2.957 -16.029 2.375 1.00 61.28 137 ARG A C 1
ATOM 1076 O O . ARG A 1 137 ? 3.100 -15.576 3.532 1.00 61.28 137 ARG A O 1
#

Foldseek 3Di:
DDDDDDDDDDDDDDDPPPDDQDDDDDDDDPDDPQVVLLVSLLSRQQVQLCVQQVPVPDHDDQDLLRQLCSCQNRQKAKAQDDLVWRSHRSVPTDDPRVSSVVSSVCVVVVSIDIDGHDPVLNVCSVVPSLVRRRHRD

Sequence (137 aa):
MFTVNPITFIPVTAQTLVVAPKKSCGCSCSGNRRDRCRTELRAAMGGNLKQRSGDPDARMRYTVDGYAVIVKKHCLKLVGWLSDIPFTHFSDILGGIEPIKRLHTAWRKHELYFERATPEDIANAERDPLSVHPNPR

pLDDT: mean 78.87, std 18.26, range [39.19, 92.81]

Radius of gyration: 18.16 Å; chains: 1; bounding box: 70×35×32 Å